Protein AF-A0A7S0J800-F1 (afdb_monomer_lite)

InterPro domains:
  IPR004808 AP endonuclease 1 [PTHR22748] (14-141)
  IPR005135 Endonuclease/exonuclease/phosphatase [PF03372] (24-119)
  IPR036691 Endonuclease/exonuclease/phosphatase superfamily [G3DSA:3.60.10.10] (3-151)
  IPR036691 Endonuclease/exonuclease/phosphatase superfamily [SSF56219] (15-116)

pLDDT: mean 73.92, std 18.66, range [37.19, 96.5]

Radius of gyration: 20.4 Å; chains: 1; bounding box: 77×36×48 Å

Organism: NCBI:txid127549

Foldseek 3Di:
DDDDDDDDPDPPPPPDPPPDQAEAEEAQLAQVVLLVDPVSLVVLQCQQVPPDRGHQKYKYKLNLADPVCCVVSLVSNLVSYDDDSVQKDKDKDHQPPDRRGIIMMMMGGDDPPVVCVVVPDQDQPDFDCVVDDVSGYTDGDGDRHHDDDDDPD

Structure (mmCIF, N/CA/C/O backbone):
data_AF-A0A7S0J800-F1
#
_entry.id   AF-A0A7S0J800-F1
#
loop_
_atom_site.group_PDB
_atom_site.id
_atom_site.type_symbol
_atom_site.label_atom_id
_atom_site.label_alt_id
_atom_site.label_comp_id
_atom_site.label_asym_id
_atom_site.label_entity_id
_atom_site.label_seq_id
_atom_site.pdbx_PDB_ins_code
_atom_site.Cartn_x
_atom_site.Cartn_y
_atom_site.Cartn_z
_atom_site.occupancy
_atom_site.B_iso_or_equiv
_atom_site.auth_seq_id
_atom_site.auth_comp_id
_atom_site.auth_asym_id
_atom_site.auth_atom_id
_atom_site.pdbx_PDB_model_num
ATOM 1 N N . ALA A 1 1 ? -63.009 -5.070 6.507 1.00 53.00 1 ALA A N 1
ATOM 2 C CA . ALA A 1 1 ? -62.102 -4.267 7.346 1.00 53.00 1 ALA A CA 1
ATOM 3 C C . ALA A 1 1 ? -60.769 -4.998 7.382 1.00 53.00 1 ALA A C 1
ATOM 5 O O . ALA A 1 1 ? -60.782 -6.192 7.646 1.00 53.00 1 ALA A O 1
ATOM 6 N N . GLN A 1 2 ? -59.673 -4.357 6.972 1.00 51.47 2 GLN A N 1
ATOM 7 C CA . GLN A 1 2 ? -58.339 -4.960 7.028 1.00 51.47 2 GLN A CA 1
ATOM 8 C C . GLN A 1 2 ? -57.710 -4.596 8.370 1.00 51.47 2 GLN A C 1
ATOM 10 O O . GLN A 1 2 ? -57.554 -3.412 8.665 1.00 51.47 2 GLN A O 1
ATOM 15 N N . ASP A 1 3 ? -57.376 -5.608 9.165 1.00 58.28 3 ASP A N 1
ATOM 16 C CA . ASP A 1 3 ? -56.619 -5.434 10.399 1.00 58.28 3 ASP A CA 1
ATOM 17 C C . ASP A 1 3 ? -55.191 -4.999 10.061 1.00 58.28 3 ASP A C 1
ATOM 19 O O . ASP A 1 3 ? -54.398 -5.746 9.482 1.00 58.28 3 ASP A O 1
ATOM 23 N N . VAL A 1 4 ? -54.868 -3.753 10.399 1.00 67.44 4 VAL A N 1
ATOM 24 C CA . VAL A 1 4 ? -53.513 -3.216 10.296 1.00 67.44 4 VAL A CA 1
ATOM 25 C C . VAL A 1 4 ? -52.735 -3.708 11.512 1.00 67.44 4 VAL A C 1
ATOM 27 O O . VAL A 1 4 ? -52.927 -3.212 12.619 1.00 67.44 4 VAL A O 1
ATOM 30 N N . ILE A 1 5 ? -51.850 -4.684 11.310 1.00 70.75 5 ILE A N 1
ATOM 31 C CA . ILE A 1 5 ? -50.904 -5.120 12.344 1.00 70.75 5 ILE A CA 1
ATOM 32 C C . ILE A 1 5 ? -49.963 -3.939 12.637 1.00 70.75 5 ILE A C 1
ATOM 34 O O . ILE A 1 5 ? -49.268 -3.485 11.717 1.00 70.75 5 ILE A O 1
ATOM 38 N N . PRO A 1 6 ? -49.912 -3.414 13.875 1.00 69.44 6 PRO A N 1
ATOM 39 C CA . PRO A 1 6 ? -49.024 -2.311 14.196 1.00 69.44 6 PRO A CA 1
ATOM 40 C C . PRO A 1 6 ? -47.575 -2.789 14.085 1.00 69.44 6 PRO A C 1
ATOM 42 O O . PRO A 1 6 ? -47.161 -3.747 14.737 1.00 69.44 6 PRO A O 1
ATOM 45 N N . ARG A 1 7 ? -46.794 -2.119 13.233 1.00 64.94 7 ARG A N 1
ATOM 46 C CA . ARG A 1 7 ? -45.347 -2.327 13.164 1.00 64.94 7 ARG A CA 1
ATOM 47 C C . ARG A 1 7 ? -44.737 -1.737 14.431 1.00 64.94 7 ARG A C 1
ATOM 49 O O . ARG A 1 7 ? -44.615 -0.522 14.536 1.00 64.94 7 ARG A O 1
ATOM 56 N N . SER A 1 8 ? -44.386 -2.580 15.396 1.00 64.81 8 SER A N 1
ATOM 57 C CA . SER A 1 8 ? -43.536 -2.162 16.509 1.00 64.81 8 SER A CA 1
ATOM 58 C C . SER A 1 8 ? -42.149 -1.826 15.969 1.00 64.81 8 SER A C 1
ATOM 60 O O . SER A 1 8 ? -41.594 -2.605 15.189 1.00 64.81 8 SER A O 1
ATOM 62 N N . GLU A 1 9 ? -41.586 -0.687 16.373 1.00 63.31 9 GLU A N 1
ATOM 63 C CA . GLU A 1 9 ? -40.191 -0.367 16.080 1.00 63.31 9 GLU A CA 1
ATOM 64 C C . GLU A 1 9 ? -39.303 -1.489 16.621 1.00 63.31 9 GLU A C 1
ATOM 66 O O . GLU A 1 9 ? -39.353 -1.824 17.806 1.00 63.31 9 GLU A O 1
ATOM 71 N N . THR A 1 10 ? -38.510 -2.108 15.744 1.00 60.66 10 THR A N 1
ATOM 72 C CA . THR A 1 10 ? -37.475 -3.052 16.163 1.00 60.66 10 THR A CA 1
ATOM 73 C C . THR A 1 10 ? -36.546 -2.305 17.118 1.00 60.66 10 THR A C 1
ATOM 75 O O . THR A 1 10 ? -35.960 -1.306 16.689 1.00 60.66 10 THR A O 1
ATOM 78 N N . PRO A 1 11 ? -36.373 -2.735 18.383 1.00 52.34 11 PRO A N 1
ATOM 79 C CA . PRO A 1 11 ? -35.438 -2.082 19.280 1.00 52.34 11 PRO A CA 1
ATOM 80 C C . PRO A 1 11 ? -34.025 -2.337 18.756 1.00 52.34 11 PRO A C 1
ATOM 82 O O . PRO A 1 11 ? -33.389 -3.342 19.060 1.00 52.34 11 PRO A O 1
ATOM 85 N N . CYS A 1 12 ? -33.516 -1.425 17.931 1.00 45.03 12 CYS A N 1
ATOM 86 C CA . CYS A 1 12 ? -32.091 -1.326 17.684 1.00 45.03 12 CYS A CA 1
ATOM 87 C C . CYS A 1 12 ? -31.480 -0.674 18.921 1.00 45.03 12 CYS A C 1
ATOM 89 O O . CYS A 1 12 ? -31.260 0.536 18.962 1.00 45.03 12 CYS A O 1
ATOM 91 N N . THR A 1 13 ? -31.197 -1.481 19.940 1.00 47.88 13 THR A N 1
ATOM 92 C CA . THR A 1 13 ? -30.219 -1.127 20.966 1.00 47.88 13 THR A CA 1
ATOM 93 C C . THR A 1 13 ? -28.909 -0.787 20.251 1.00 47.88 13 THR A C 1
ATOM 95 O O . THR A 1 13 ? -28.179 -1.649 19.763 1.00 47.88 13 THR A O 1
ATOM 98 N N . ARG A 1 14 ? -28.632 0.514 20.108 1.00 49.94 14 ARG A N 1
ATOM 99 C CA . ARG A 1 14 ? -27.351 1.051 19.631 1.00 49.94 14 ARG A CA 1
ATOM 100 C C . ARG A 1 14 ? -26.276 0.756 20.680 1.00 49.94 14 ARG A C 1
ATOM 102 O O . ARG A 1 14 ? -25.871 1.647 21.413 1.00 49.94 14 ARG A O 1
ATOM 109 N N . SER A 1 15 ? -25.811 -0.487 20.754 1.00 51.53 15 SER A N 1
ATOM 110 C CA . SER A 1 15 ? -24.599 -0.835 21.506 1.00 51.53 15 SER A CA 1
ATOM 111 C C . SER A 1 15 ? -23.887 -2.085 20.981 1.00 51.53 15 SER A C 1
ATOM 113 O O . SER A 1 15 ? -23.209 -2.775 21.733 1.00 51.53 15 SER A O 1
ATOM 115 N N . ALA A 1 16 ? -23.984 -2.380 19.683 1.00 48.69 16 ALA A N 1
ATOM 116 C CA . ALA A 1 16 ? -22.979 -3.225 19.049 1.00 48.69 16 ALA A CA 1
ATOM 117 C C . ALA A 1 16 ? -21.800 -2.318 18.684 1.00 48.69 16 ALA A C 1
ATOM 119 O O . ALA A 1 16 ? -21.934 -1.500 17.768 1.00 48.69 16 ALA A O 1
ATOM 120 N N . SER A 1 17 ? -20.666 -2.427 19.384 1.00 51.84 17 SER A N 1
ATOM 121 C CA . SER A 1 17 ? -19.405 -1.903 18.857 1.00 51.84 17 SER A CA 1
ATOM 122 C C . SER A 1 17 ? -19.195 -2.571 17.496 1.00 51.84 17 SER A C 1
ATOM 124 O O . SER A 1 17 ? -18.926 -3.770 17.382 1.00 51.84 17 SER A O 1
ATOM 126 N N . LYS A 1 18 ? -19.488 -1.839 16.417 1.00 50.31 18 LYS A N 1
ATOM 127 C CA . LYS A 1 18 ? -19.343 -2.380 15.071 1.00 50.31 18 LYS A CA 1
ATOM 128 C C . LYS A 1 18 ? -17.850 -2.547 14.849 1.00 50.31 18 LYS A C 1
ATOM 130 O O . LYS A 1 18 ? -17.160 -1.568 14.608 1.00 50.31 18 LYS A O 1
ATOM 135 N N . ARG A 1 19 ? -17.369 -3.790 14.918 1.00 64.25 19 ARG A N 1
ATOM 136 C CA . ARG A 1 19 ? -16.036 -4.183 14.449 1.00 64.25 19 ARG A CA 1
ATOM 137 C C . ARG A 1 19 ? -15.998 -4.011 12.933 1.00 64.25 19 ARG A C 1
ATOM 139 O O . ARG A 1 19 ? -16.226 -4.963 12.190 1.00 64.25 19 ARG A O 1
ATOM 146 N N . ALA A 1 20 ? -15.837 -2.778 12.477 1.00 68.50 20 ALA A N 1
ATOM 147 C CA . ALA A 1 20 ? -15.774 -2.449 11.067 1.00 68.50 20 ALA A CA 1
ATOM 148 C C . ALA A 1 20 ? -14.318 -2.548 10.599 1.00 68.50 20 ALA A C 1
ATOM 150 O O . ALA A 1 20 ? -13.408 -2.023 11.234 1.00 68.50 20 ALA A O 1
ATOM 151 N N . LEU A 1 21 ? -14.086 -3.237 9.481 1.00 77.31 21 LEU A N 1
ATOM 152 C CA . LEU A 1 21 ? -12.807 -3.155 8.787 1.00 77.31 21 LEU A CA 1
ATOM 153 C C . LEU A 1 21 ? -12.843 -1.931 7.872 1.00 77.31 21 LEU A C 1
ATOM 155 O O . LEU A 1 21 ? -13.514 -1.952 6.841 1.00 77.31 21 LEU A O 1
ATOM 159 N N . THR A 1 22 ? -12.108 -0.885 8.233 1.00 81.50 22 THR A N 1
ATOM 160 C CA . THR A 1 22 ? -11.950 0.294 7.375 1.00 81.50 22 THR A CA 1
ATOM 161 C C . THR A 1 22 ? -10.786 0.081 6.415 1.00 81.50 22 THR A C 1
ATOM 163 O O . THR A 1 22 ? -9.643 -0.102 6.845 1.00 81.50 22 THR A O 1
ATOM 166 N N . VAL A 1 23 ? -11.080 0.120 5.114 1.00 87.12 23 VAL A N 1
ATOM 167 C CA . VAL A 1 23 ? -10.099 -0.012 4.031 1.00 87.12 23 VAL A CA 1
ATOM 168 C C . VAL A 1 23 ? -10.070 1.282 3.227 1.00 87.12 23 VAL A C 1
ATOM 170 O O . VAL A 1 23 ? -11.108 1.744 2.757 1.00 87.12 23 VAL A O 1
ATOM 173 N N . ALA A 1 24 ? -8.882 1.846 3.044 1.00 90.44 24 ALA A N 1
ATOM 174 C CA . ALA A 1 24 ? -8.630 2.943 2.122 1.00 90.44 24 ALA A CA 1
ATOM 175 C C . ALA A 1 24 ? -7.917 2.414 0.876 1.00 90.44 24 ALA A C 1
ATOM 177 O O . ALA A 1 24 ? -7.050 1.547 0.970 1.00 90.44 24 ALA A O 1
ATOM 178 N N . THR A 1 25 ? -8.255 2.952 -0.293 1.00 93.19 25 THR A N 1
ATOM 179 C CA . THR A 1 25 ? -7.586 2.622 -1.553 1.00 93.19 25 THR A CA 1
ATOM 180 C C . THR A 1 25 ? -7.235 3.890 -2.314 1.00 93.19 25 THR A C 1
ATOM 182 O O . THR A 1 25 ? -8.046 4.811 -2.379 1.00 93.19 25 THR A O 1
ATOM 185 N N . TRP A 1 26 ? -6.040 3.946 -2.900 1.00 95.31 26 TRP A N 1
ATOM 186 C CA . TRP A 1 26 ? -5.589 5.107 -3.652 1.00 95.31 26 TRP A CA 1
ATOM 187 C C . TRP A 1 26 ? -4.641 4.744 -4.801 1.00 95.31 26 TRP A C 1
ATOM 189 O O . TRP A 1 26 ? -3.555 4.201 -4.600 1.00 95.31 26 TRP A O 1
ATOM 199 N N . ASN A 1 27 ? -5.016 5.129 -6.021 1.00 95.88 27 ASN A N 1
ATOM 200 C CA . ASN A 1 27 ? -4.098 5.145 -7.154 1.00 95.88 27 ASN A CA 1
ATOM 201 C C . ASN A 1 27 ? -3.171 6.368 -7.048 1.00 95.88 27 ASN A C 1
ATOM 203 O O . ASN A 1 27 ? -3.613 7.507 -7.205 1.00 95.88 27 ASN A O 1
ATOM 207 N N . VAL A 1 28 ? -1.884 6.128 -6.790 1.00 95.50 28 VAL A N 1
ATOM 208 C CA . VAL A 1 28 ? -0.892 7.187 -6.534 1.00 95.50 28 VAL A CA 1
ATOM 209 C C . VAL A 1 28 ? -0.208 7.708 -7.799 1.00 95.50 28 VAL A C 1
ATOM 211 O O . VAL A 1 28 ? 0.599 8.634 -7.710 1.00 95.50 28 VAL A O 1
ATOM 214 N N . ALA A 1 29 ? -0.488 7.109 -8.964 1.00 94.56 29 ALA A N 1
ATOM 215 C CA . ALA A 1 29 ? 0.113 7.429 -10.261 1.00 94.56 29 ALA A CA 1
ATOM 216 C C . ALA A 1 29 ? 1.660 7.492 -10.276 1.00 94.56 29 ALA A C 1
ATOM 218 O O . ALA A 1 29 ? 2.252 8.074 -11.188 1.00 94.56 29 ALA A O 1
ATOM 219 N N . GLY A 1 30 ? 2.328 6.853 -9.313 1.00 95.12 30 GLY A N 1
ATOM 220 C CA . GLY A 1 30 ? 3.777 6.849 -9.118 1.00 95.12 30 GLY A CA 1
ATOM 221 C C . GLY A 1 30 ? 4.168 7.214 -7.687 1.00 95.12 30 GLY A C 1
ATOM 222 O O . GLY A 1 30 ? 4.273 8.390 -7.332 1.00 95.12 30 GLY A O 1
ATOM 223 N N . LEU A 1 31 ? 4.464 6.202 -6.865 1.00 96.50 31 LEU A N 1
ATOM 224 C CA . LEU A 1 31 ? 4.615 6.382 -5.418 1.00 96.50 31 LEU A CA 1
ATOM 225 C C . LEU A 1 31 ? 5.817 7.256 -5.032 1.00 96.50 31 LEU A C 1
ATOM 227 O O . LEU A 1 31 ? 5.696 8.103 -4.155 1.00 96.50 31 LEU A O 1
ATOM 231 N N . ARG A 1 32 ? 6.964 7.110 -5.705 1.00 95.19 32 ARG A N 1
ATOM 232 C CA . ARG A 1 32 ? 8.165 7.924 -5.414 1.00 95.19 32 ARG A CA 1
ATOM 233 C C . ARG A 1 32 ? 7.908 9.418 -5.606 1.00 95.19 32 ARG A C 1
ATOM 235 O O . ARG A 1 32 ? 8.257 10.225 -4.751 1.00 95.19 32 ARG A O 1
ATOM 242 N N . GLY A 1 33 ? 7.268 9.778 -6.720 1.00 95.44 33 GLY A N 1
ATOM 243 C CA . GLY A 1 33 ? 6.894 11.163 -7.005 1.00 95.44 33 GLY A CA 1
ATOM 244 C C . GLY A 1 33 ? 5.815 11.678 -6.051 1.00 95.44 33 GLY A C 1
ATOM 245 O O . GLY A 1 33 ? 5.843 12.842 -5.660 1.00 95.44 33 GLY A O 1
ATOM 246 N N . ALA A 1 34 ? 4.885 10.815 -5.629 1.00 95.62 34 ALA A N 1
ATOM 247 C CA . ALA A 1 34 ? 3.914 11.153 -4.595 1.00 95.62 34 ALA A CA 1
ATOM 248 C C . ALA A 1 34 ? 4.599 11.456 -3.252 1.00 95.62 34 ALA A C 1
ATOM 250 O O . ALA A 1 34 ? 4.383 12.530 -2.707 1.00 95.62 34 ALA A O 1
ATOM 251 N N . LEU A 1 35 ? 5.493 10.594 -2.761 1.00 95.94 35 LEU A N 1
ATOM 252 C CA . LEU A 1 35 ? 6.171 10.795 -1.473 1.00 95.94 35 LEU A CA 1
ATOM 253 C C . LEU A 1 35 ? 7.064 12.040 -1.431 1.00 95.94 35 LEU A C 1
ATOM 255 O O . LEU A 1 35 ? 7.245 12.610 -0.358 1.00 95.94 35 LEU A O 1
ATOM 259 N N . GLY A 1 36 ? 7.567 12.515 -2.574 1.00 94.69 36 GLY A N 1
ATOM 260 C CA . GLY A 1 36 ? 8.288 13.789 -2.661 1.00 94.69 36 GLY A CA 1
ATOM 261 C C . GLY A 1 36 ? 7.417 15.023 -2.381 1.00 94.69 36 GLY A C 1
ATOM 262 O O . GLY A 1 36 ? 7.926 16.032 -1.889 1.00 94.69 36 GLY A O 1
ATOM 263 N N . ARG A 1 37 ? 6.100 14.943 -2.610 1.00 95.56 37 ARG A N 1
ATOM 264 C CA . ARG A 1 37 ? 5.164 16.071 -2.490 1.00 95.56 37 ARG A CA 1
ATOM 265 C C . ARG A 1 37 ? 4.534 16.149 -1.091 1.00 95.56 37 ARG A C 1
ATOM 267 O O . ARG A 1 37 ? 3.937 15.163 -0.649 1.00 95.56 37 ARG A O 1
ATOM 274 N N . PRO A 1 38 ? 4.625 17.290 -0.382 1.00 94.94 38 PRO A N 1
ATOM 275 C CA . PRO A 1 38 ? 4.007 17.462 0.935 1.00 94.94 38 PRO A CA 1
ATOM 276 C C . PRO A 1 38 ? 2.508 17.147 0.970 1.00 94.94 38 PRO A C 1
ATOM 278 O O . PRO A 1 38 ? 2.047 16.490 1.898 1.00 94.94 38 PRO A O 1
ATOM 281 N N . GLU A 1 39 ? 1.767 17.544 -0.061 1.00 95.31 39 GLU A N 1
ATOM 282 C CA . GLU A 1 39 ? 0.310 17.402 -0.146 1.00 95.31 39 GLU A CA 1
ATOM 283 C C . GLU A 1 39 ? -0.108 15.930 -0.249 1.00 95.31 39 GLU A C 1
ATOM 285 O O . GLU A 1 39 ? -1.099 15.495 0.337 1.00 95.31 39 GLU A O 1
ATOM 290 N N . ALA A 1 40 ? 0.680 15.133 -0.971 1.00 94.06 40 ALA A N 1
ATOM 291 C CA . ALA A 1 40 ? 0.453 13.701 -1.102 1.00 94.06 40 ALA A CA 1
ATOM 292 C C . ALA A 1 40 ? 0.775 12.954 0.201 1.00 94.06 40 ALA A C 1
ATOM 294 O O . ALA A 1 40 ? 0.038 12.045 0.576 1.00 94.06 40 ALA A O 1
ATOM 295 N N . ARG A 1 41 ? 1.831 13.360 0.923 1.00 94.62 41 ARG A N 1
ATOM 296 C CA . ARG A 1 41 ? 2.114 12.833 2.269 1.00 94.62 41 ARG A CA 1
ATOM 297 C C . ARG A 1 41 ? 0.993 13.170 3.244 1.00 94.62 41 ARG A C 1
ATOM 299 O O . ARG A 1 41 ? 0.598 12.314 4.025 1.00 94.62 41 ARG A O 1
ATOM 306 N N . GLU A 1 42 ? 0.453 14.380 3.172 1.00 93.31 42 GLU A N 1
ATOM 307 C CA . GLU A 1 42 ? -0.680 14.760 4.012 1.00 93.31 42 GLU A CA 1
ATOM 308 C C . GLU A 1 42 ? -1.935 13.956 3.674 1.00 93.31 42 GLU A C 1
ATOM 310 O O . GLU A 1 42 ? -2.590 13.434 4.568 1.00 93.31 42 GLU A O 1
ATOM 315 N N . THR A 1 43 ? -2.206 13.734 2.387 1.00 92.56 43 THR A N 1
ATOM 316 C CA . THR A 1 43 ? -3.297 12.851 1.952 1.00 92.56 43 THR A CA 1
ATOM 317 C C . THR A 1 43 ? -3.148 11.440 2.535 1.00 92.56 43 THR A C 1
ATOM 319 O O . THR A 1 43 ? -4.125 10.893 3.042 1.00 92.56 43 THR A O 1
ATOM 322 N N . LEU A 1 44 ? -1.936 10.861 2.536 1.00 91.94 44 LEU A N 1
ATOM 323 C CA . LEU A 1 44 ? -1.682 9.557 3.171 1.00 91.94 44 LEU A CA 1
ATOM 324 C C . LEU A 1 44 ? -2.041 9.569 4.656 1.00 91.94 44 LEU A C 1
ATOM 326 O O . LEU A 1 44 ? -2.687 8.635 5.124 1.00 91.94 44 LEU A O 1
ATOM 330 N N . ARG A 1 45 ? -1.654 10.624 5.382 1.00 90.56 45 ARG A N 1
ATOM 331 C CA . ARG A 1 45 ? -1.984 10.772 6.805 1.00 90.56 45 ARG A CA 1
ATOM 332 C C . ARG A 1 45 ? -3.481 10.869 7.020 1.00 90.56 45 ARG A C 1
ATOM 334 O O . ARG A 1 45 ? -4.013 10.135 7.840 1.00 90.56 45 ARG A O 1
ATOM 341 N N . GLN A 1 46 ? -4.171 11.704 6.253 1.00 89.31 46 GLN A N 1
ATOM 342 C CA . GLN A 1 46 ? -5.619 11.871 6.371 1.00 89.31 46 GLN A CA 1
ATOM 343 C C . GLN A 1 46 ? -6.376 10.570 6.073 1.00 89.31 46 GLN A C 1
ATOM 345 O O . GLN A 1 46 ? -7.316 10.230 6.787 1.00 89.31 46 GLN A O 1
ATOM 350 N N . LEU A 1 47 ? -5.928 9.780 5.088 1.00 87.25 47 LEU A N 1
ATOM 351 C CA . LEU A 1 47 ? -6.528 8.475 4.783 1.00 87.25 47 LEU A CA 1
AT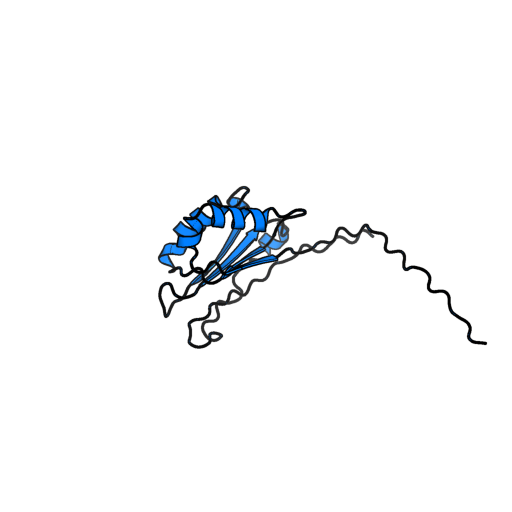OM 352 C C . LEU A 1 47 ? -6.461 7.501 5.967 1.00 87.25 47 LEU A C 1
ATOM 354 O O . LEU A 1 47 ? -7.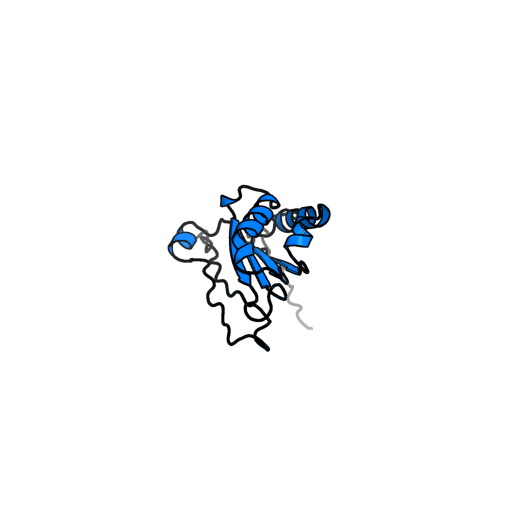382 6.705 6.153 1.00 87.25 47 LEU A O 1
ATOM 358 N N . VAL A 1 48 ? -5.401 7.562 6.774 1.00 84.75 48 VAL A N 1
ATOM 359 C CA . VAL A 1 48 ? -5.232 6.674 7.933 1.00 84.75 48 VAL A CA 1
ATOM 360 C C . VAL A 1 48 ? -5.681 7.293 9.260 1.00 84.75 48 VAL A C 1
ATOM 362 O O . VAL A 1 48 ? -5.904 6.542 10.202 1.00 84.75 48 VAL A O 1
ATOM 365 N N . LEU A 1 49 ? -5.864 8.617 9.340 1.00 82.19 49 LEU A N 1
ATOM 366 C CA . LEU A 1 49 ? -6.307 9.349 10.541 1.00 82.19 49 LEU A CA 1
ATOM 367 C C . LEU A 1 49 ? -7.797 9.715 10.555 1.00 82.19 49 LEU A C 1
ATOM 369 O O . LEU A 1 49 ? -8.260 10.238 11.564 1.00 82.19 49 LEU A O 1
ATOM 373 N N . ASN A 1 50 ? -8.525 9.489 9.457 1.00 67.50 50 ASN A N 1
ATOM 374 C CA . ASN A 1 50 ? -9.876 10.019 9.251 1.00 67.50 50 ASN A CA 1
ATOM 375 C C . ASN A 1 50 ? -10.835 9.780 10.440 1.00 67.50 50 ASN A C 1
ATOM 377 O O . ASN A 1 50 ? -10.777 8.728 11.085 1.00 67.50 50 ASN A O 1
ATOM 381 N N . GLU A 1 51 ? -11.716 10.756 10.697 1.00 49.72 51 GLU A N 1
ATOM 382 C CA . GLU A 1 51 ? -12.497 10.891 11.936 1.00 49.72 51 GLU A CA 1
ATOM 383 C C . GLU A 1 51 ? -13.260 9.607 12.306 1.00 49.72 51 GLU A C 1
ATOM 385 O O . GLU A 1 51 ? -14.157 9.151 11.594 1.00 49.72 51 GLU A O 1
ATOM 390 N N . GLY A 1 52 ? -12.879 9.008 13.437 1.00 59.72 52 GLY A N 1
ATOM 391 C CA . GLY A 1 52 ? -13.370 7.713 13.899 1.00 59.72 52 GLY A CA 1
ATOM 392 C C . GLY A 1 52 ? -12.203 6.809 14.284 1.00 59.72 52 GLY A C 1
ATOM 393 O O . GLY A 1 52 ? -11.462 7.118 15.211 1.00 59.72 52 GLY A O 1
ATOM 394 N N . GLU A 1 53 ? -12.037 5.692 13.574 1.00 61.31 53 GLU A N 1
ATOM 395 C CA . GLU A 1 53 ? -10.984 4.704 13.849 1.00 61.31 53 GLU A CA 1
ATOM 396 C C . GLU A 1 53 ? -9.796 4.790 12.873 1.00 61.31 53 GLU A C 1
ATOM 398 O O . GLU A 1 53 ? -8.774 4.154 13.120 1.00 61.31 53 GLU A O 1
ATOM 403 N N . GLY A 1 54 ? -9.864 5.575 11.789 1.00 68.31 54 GLY A N 1
ATOM 404 C CA . GLY A 1 54 ? -8.846 5.577 10.729 1.00 68.31 54 GLY A CA 1
ATOM 405 C C . GLY A 1 54 ? -8.811 4.280 9.898 1.00 68.31 54 GLY A C 1
ATOM 406 O O . GLY A 1 54 ? -9.396 3.261 10.276 1.00 68.31 54 GLY A O 1
ATOM 407 N N . ALA A 1 55 ? -8.151 4.289 8.735 1.00 79.31 55 ALA A N 1
ATOM 408 C CA . ALA A 1 55 ? -8.042 3.087 7.904 1.00 79.31 55 ALA A CA 1
ATOM 409 C C . ALA A 1 55 ? -7.105 2.043 8.534 1.00 79.31 55 ALA A C 1
ATOM 411 O O . ALA A 1 55 ? -5.948 2.322 8.843 1.00 79.31 55 ALA A O 1
ATOM 412 N N . SER A 1 56 ? -7.599 0.812 8.681 1.00 81.31 56 SER A N 1
ATOM 413 C CA . SER A 1 56 ? -6.814 -0.328 9.175 1.00 81.31 56 SER A CA 1
ATOM 414 C C . SER A 1 56 ? -6.049 -1.042 8.063 1.00 81.31 56 SER A C 1
ATOM 416 O O . SER A 1 56 ? -5.098 -1.774 8.337 1.00 81.31 56 SER A O 1
ATOM 418 N N . VAL A 1 57 ? -6.461 -0.819 6.814 1.00 87.12 57 VAL A N 1
ATOM 419 C CA . VAL A 1 57 ? -5.805 -1.308 5.602 1.00 87.12 57 VAL A CA 1
ATOM 420 C C . VAL A 1 57 ? -5.732 -0.157 4.603 1.00 87.12 57 VAL A C 1
ATOM 422 O O . VAL A 1 57 ? -6.736 0.510 4.359 1.00 87.12 57 VAL A O 1
ATOM 425 N N . LEU A 1 58 ? -4.563 0.058 4.011 1.00 91.38 58 LEU A N 1
ATOM 426 C CA . LEU A 1 58 ? -4.317 1.036 2.957 1.00 91.38 58 LEU A CA 1
ATOM 427 C C . LEU A 1 58 ? -3.806 0.311 1.712 1.00 91.38 58 LEU A C 1
ATOM 429 O O . LEU A 1 58 ? -2.754 -0.316 1.741 1.00 91.38 58 LEU A O 1
ATOM 433 N N . MET A 1 59 ? -4.531 0.410 0.607 1.00 93.50 59 MET A N 1
ATOM 434 C CA . MET A 1 59 ? -4.164 -0.181 -0.676 1.00 93.50 59 MET A CA 1
ATOM 435 C C . MET A 1 59 ? -3.706 0.918 -1.629 1.00 93.50 59 MET A C 1
ATOM 437 O O . MET A 1 59 ? -4.425 1.888 -1.848 1.00 93.50 59 MET A O 1
ATOM 441 N N . LEU A 1 60 ? -2.520 0.772 -2.211 1.00 95.25 60 LEU A N 1
ATOM 442 C CA . LEU A 1 60 ? -1.974 1.708 -3.186 1.00 95.25 60 LEU A CA 1
ATOM 443 C C . LEU A 1 60 ? -1.836 1.031 -4.548 1.00 95.25 60 LEU A C 1
ATOM 445 O O . LEU A 1 60 ? -1.267 -0.058 -4.644 1.00 95.25 60 LEU A O 1
ATOM 449 N N . GLN A 1 61 ? -2.308 1.692 -5.603 1.00 93.56 61 GLN A N 1
ATOM 450 C CA . GLN A 1 61 ? -2.156 1.251 -6.994 1.00 93.56 61 GLN A CA 1
ATOM 451 C C . GLN A 1 61 ? -1.258 2.193 -7.794 1.00 93.56 61 GLN A C 1
ATOM 453 O O . GLN A 1 61 ? -1.053 3.345 -7.417 1.00 93.56 61 GLN A O 1
ATOM 458 N N . GLU A 1 62 ? -0.727 1.688 -8.909 1.00 93.81 62 GLU A N 1
ATOM 459 C CA . GLU A 1 62 ? 0.252 2.381 -9.754 1.00 93.81 62 GLU A CA 1
ATOM 460 C C . GLU A 1 62 ? 1.460 2.889 -8.963 1.00 93.81 62 GLU A C 1
ATOM 462 O O . GLU A 1 62 ? 1.901 4.033 -9.095 1.00 93.81 62 GLU A O 1
ATOM 467 N N . THR A 1 63 ? 2.045 2.027 -8.134 1.00 94.62 63 THR A N 1
ATOM 468 C CA . THR A 1 63 ? 3.244 2.407 -7.375 1.00 94.62 63 THR A CA 1
ATOM 469 C C . THR A 1 63 ? 4.428 2.708 -8.296 1.00 94.62 63 THR A C 1
ATOM 471 O O . THR A 1 63 ? 5.273 3.536 -7.946 1.00 94.62 63 THR A O 1
ATOM 474 N N . LYS A 1 64 ? 4.461 2.093 -9.492 1.00 93.56 64 LYS A N 1
ATOM 475 C CA . LYS A 1 64 ? 5.487 2.284 -10.536 1.00 93.56 64 LYS A CA 1
ATOM 476 C C . LYS A 1 64 ? 6.898 2.009 -10.011 1.00 93.56 64 LYS A C 1
ATOM 478 O O . LYS A 1 64 ? 7.880 2.631 -10.419 1.00 93.56 64 LYS A O 1
ATOM 483 N N . LEU A 1 65 ? 7.004 1.067 -9.076 1.00 91.81 65 LEU A N 1
ATOM 484 C CA . LEU A 1 65 ? 8.271 0.654 -8.490 1.00 91.81 65 LEU A CA 1
ATOM 485 C C . LEU A 1 65 ? 8.893 -0.510 -9.260 1.00 91.81 65 LEU A C 1
ATOM 487 O O . LEU A 1 65 ? 8.234 -1.257 -9.977 1.00 91.81 65 LEU A O 1
ATOM 491 N N . GLN A 1 66 ? 10.200 -0.653 -9.072 1.00 90.50 66 GLN A N 1
ATOM 492 C CA . GLN A 1 66 ? 10.938 -1.873 -9.384 1.00 90.50 66 GLN A CA 1
ATOM 493 C C . GLN A 1 66 ? 11.254 -2.537 -8.045 1.00 90.50 66 GLN A C 1
ATOM 495 O O . GLN A 1 66 ? 11.421 -1.820 -7.058 1.00 90.50 66 GLN A O 1
ATOM 500 N N . THR A 1 67 ? 11.430 -3.857 -8.015 1.00 88.38 67 THR A N 1
ATOM 501 C CA . THR A 1 67 ? 11.722 -4.608 -6.779 1.00 88.38 67 THR A CA 1
ATOM 502 C C . THR A 1 67 ? 12.886 -4.009 -5.982 1.00 88.38 67 THR A C 1
ATOM 504 O O . THR A 1 67 ? 12.803 -3.876 -4.767 1.00 88.38 67 THR A O 1
ATOM 507 N N . LYS A 1 68 ? 13.932 -3.521 -6.666 1.00 91.62 68 LYS A N 1
ATOM 508 C CA . LYS A 1 68 ? 15.093 -2.867 -6.034 1.00 91.62 68 LYS A CA 1
ATOM 509 C C . LYS A 1 68 ? 14.773 -1.569 -5.274 1.00 91.62 68 LYS A C 1
ATOM 511 O O . LYS A 1 68 ? 15.562 -1.157 -4.438 1.00 91.62 68 LYS A O 1
ATOM 516 N N . HIS A 1 69 ? 13.660 -0.905 -5.591 1.00 93.38 69 HIS A N 1
ATOM 517 C CA . HIS A 1 69 ? 13.238 0.339 -4.939 1.00 93.38 69 HIS A CA 1
ATOM 518 C C . HIS A 1 69 ? 12.354 0.086 -3.712 1.00 93.38 69 HIS A C 1
ATOM 520 O O . HIS A 1 69 ? 12.110 1.018 -2.954 1.00 93.38 69 HIS A O 1
ATOM 526 N N . VAL A 1 70 ? 11.835 -1.135 -3.529 1.00 92.62 70 VAL A N 1
ATOM 527 C CA . VAL A 1 70 ? 10.797 -1.419 -2.526 1.00 92.62 70 VAL A CA 1
ATOM 528 C C . VAL A 1 70 ? 11.285 -1.111 -1.116 1.00 92.62 70 VAL A C 1
ATOM 530 O O . VAL A 1 70 ? 10.608 -0.375 -0.415 1.00 92.62 70 VAL A O 1
ATOM 533 N N . ALA A 1 71 ? 12.473 -1.579 -0.725 1.00 93.31 71 ALA A N 1
ATOM 534 C CA . ALA A 1 71 ? 12.982 -1.380 0.635 1.00 93.31 71 ALA A CA 1
ATOM 535 C C . ALA A 1 71 ? 13.143 0.109 1.006 1.00 93.31 71 ALA A C 1
ATOM 537 O O . ALA A 1 71 ? 12.731 0.536 2.081 1.00 93.31 71 ALA A O 1
ATOM 538 N N . GLU A 1 72 ? 13.703 0.914 0.098 1.00 95.69 72 GLU A N 1
ATOM 539 C CA . GLU A 1 72 ? 13.883 2.358 0.304 1.00 95.69 72 GLU A CA 1
ATOM 540 C C . GLU A 1 72 ? 12.535 3.094 0.366 1.00 95.69 72 GLU A C 1
ATOM 542 O O . GLU A 1 72 ? 12.314 3.947 1.227 1.00 95.69 72 GLU A O 1
ATOM 547 N N . VAL A 1 73 ? 11.617 2.765 -0.546 1.00 96.00 73 VAL A N 1
ATOM 548 C CA . VAL A 1 73 ? 10.321 3.443 -0.653 1.00 96.00 73 VAL A CA 1
ATOM 549 C C . VAL A 1 73 ? 9.368 3.020 0.458 1.00 96.00 73 VAL A C 1
ATOM 551 O O . VAL A 1 73 ? 8.611 3.854 0.944 1.00 96.00 73 VAL A O 1
ATOM 554 N N . GLU A 1 74 ? 9.415 1.763 0.895 1.00 95.50 74 GLU A N 1
ATOM 555 C CA . GLU A 1 74 ? 8.677 1.291 2.065 1.00 95.50 74 GLU A CA 1
ATOM 556 C C . GLU A 1 74 ? 9.095 2.073 3.303 1.00 95.50 74 GLU A C 1
ATOM 558 O O . GLU A 1 74 ? 8.231 2.565 4.024 1.00 95.50 74 GLU A O 1
ATOM 563 N N . ALA A 1 75 ? 10.399 2.283 3.500 1.00 94.38 75 ALA A N 1
ATOM 564 C CA . ALA A 1 75 ? 10.874 3.133 4.574 1.00 94.38 75 ALA A CA 1
ATOM 565 C C . ALA A 1 75 ? 10.232 4.536 4.473 1.00 94.38 75 ALA A C 1
ATOM 567 O O . ALA A 1 75 ? 9.506 4.947 5.379 1.00 94.38 75 ALA A O 1
ATOM 568 N N . GLN A 1 76 ? 10.397 5.239 3.354 1.00 95.25 76 GLN A N 1
ATOM 569 C CA . GLN A 1 76 ? 9.832 6.587 3.188 1.00 95.25 76 GLN A CA 1
ATOM 570 C C . GLN A 1 76 ? 8.307 6.640 3.375 1.00 95.25 76 GLN A C 1
ATOM 572 O O . GLN A 1 76 ? 7.784 7.603 3.934 1.00 95.25 76 GLN A O 1
ATOM 577 N N . LEU A 1 77 ? 7.589 5.612 2.920 1.00 95.38 77 LEU A N 1
ATOM 578 C CA . LEU A 1 77 ? 6.145 5.505 3.087 1.00 95.38 77 LEU A CA 1
ATOM 579 C C . LEU A 1 77 ? 5.766 5.355 4.562 1.00 95.38 77 LEU A C 1
ATOM 581 O O . LEU A 1 77 ? 4.906 6.089 5.038 1.00 95.38 77 LEU A O 1
ATOM 585 N N . LEU A 1 78 ? 6.430 4.457 5.293 1.00 92.75 78 LEU A N 1
ATOM 586 C CA . LEU A 1 78 ? 6.195 4.259 6.724 1.00 92.75 78 LEU A CA 1
ATOM 587 C C . LEU A 1 78 ? 6.544 5.506 7.552 1.00 92.75 78 LEU A C 1
ATOM 589 O O . LEU A 1 78 ? 5.865 5.769 8.532 1.00 92.75 78 LEU A O 1
ATOM 593 N N . ASP A 1 79 ? 7.548 6.292 7.146 1.00 92.50 79 ASP A N 1
ATOM 594 C CA . ASP A 1 79 ? 7.874 7.583 7.782 1.00 92.50 79 ASP A CA 1
ATOM 595 C C . ASP A 1 79 ? 6.822 8.671 7.513 1.00 92.50 79 ASP A C 1
ATOM 597 O O . ASP A 1 79 ? 6.685 9.627 8.279 1.00 92.50 79 ASP A O 1
ATOM 601 N N . ALA A 1 80 ? 6.091 8.571 6.401 1.00 91.81 80 ALA A N 1
ATOM 602 C CA . ALA A 1 80 ? 5.032 9.518 6.076 1.00 91.81 80 ALA A CA 1
ATOM 603 C C . ALA A 1 80 ? 3.744 9.242 6.867 1.00 91.81 80 ALA A C 1
ATOM 605 O O . ALA A 1 80 ? 2.975 10.178 7.106 1.00 91.81 80 ALA A O 1
ATOM 606 N N . LEU A 1 81 ? 3.514 7.989 7.264 1.00 90.00 81 LEU A N 1
ATOM 607 C CA . LEU A 1 81 ? 2.352 7.569 8.039 1.00 90.00 81 LEU A CA 1
ATOM 608 C C . LEU A 1 81 ? 2.500 7.948 9.528 1.00 90.00 81 LEU A C 1
ATOM 610 O O . LEU A 1 81 ? 3.610 8.025 10.047 1.00 90.00 81 LEU A O 1
ATOM 614 N N . PRO A 1 82 ? 1.389 8.212 10.232 1.00 85.88 82 PRO A N 1
ATOM 615 C CA . PRO A 1 82 ? 1.384 8.409 11.676 1.00 85.88 82 PRO A CA 1
ATOM 616 C C . PRO A 1 82 ? 1.603 7.083 12.428 1.00 85.88 82 PRO A C 1
ATOM 618 O O . PRO A 1 82 ? 1.248 6.009 11.935 1.00 85.88 82 PRO A O 1
ATOM 621 N N . GLY A 1 83 ? 2.111 7.185 13.660 1.00 81.62 83 GLY A N 1
ATOM 622 C CA . GLY A 1 83 ? 2.357 6.046 14.556 1.00 81.62 83 GLY A CA 1
ATOM 623 C C . GLY A 1 83 ? 3.779 5.480 14.466 1.00 81.62 83 GLY A C 1
ATOM 624 O O . GLY A 1 83 ? 4.634 6.017 13.761 1.00 81.62 83 GLY A O 1
ATOM 625 N N . ASP A 1 84 ? 4.049 4.402 15.210 1.00 80.44 84 ASP A N 1
ATOM 626 C CA . ASP A 1 84 ? 5.317 3.670 15.102 1.00 80.44 84 ASP A CA 1
ATOM 627 C C . ASP A 1 84 ? 5.309 2.812 13.824 1.00 80.44 84 ASP A C 1
ATOM 629 O O . ASP A 1 84 ? 4.371 2.062 13.546 1.00 80.44 84 ASP A O 1
ATOM 633 N N . ARG A 1 85 ? 6.397 2.867 13.048 1.00 82.06 85 ARG A N 1
ATOM 634 C CA . ARG A 1 85 ? 6.606 2.056 11.833 1.00 82.06 85 ARG A CA 1
ATOM 635 C C . ARG A 1 85 ? 6.422 0.558 12.100 1.00 82.06 85 ARG A C 1
ATOM 637 O O . ARG A 1 85 ? 6.028 -0.177 11.200 1.00 82.06 85 ARG A O 1
ATOM 644 N N . ARG A 1 86 ? 6.689 0.101 13.328 1.00 79.12 86 ARG A N 1
ATOM 645 C CA . ARG A 1 86 ? 6.534 -1.295 13.774 1.00 79.12 86 ARG A CA 1
ATOM 646 C C . ARG A 1 86 ? 5.081 -1.753 13.865 1.00 79.12 86 ARG A C 1
ATOM 648 O O . ARG A 1 86 ? 4.845 -2.961 13.911 1.00 79.12 86 ARG A O 1
ATOM 655 N N . GLU A 1 87 ? 4.120 -0.836 13.888 1.00 80.19 87 GLU A N 1
ATOM 656 C CA . GLU A 1 87 ? 2.688 -1.159 13.905 1.00 80.19 87 GLU A CA 1
ATOM 657 C C . GLU A 1 87 ? 2.162 -1.531 12.521 1.00 80.19 87 GLU A C 1
ATOM 659 O O . GLU A 1 87 ? 1.155 -2.232 12.407 1.00 80.19 87 GLU A O 1
ATOM 664 N N . TRP A 1 88 ? 2.867 -1.097 11.478 1.00 84.25 88 TRP A N 1
ATOM 665 C CA . TRP A 1 88 ? 2.502 -1.332 10.097 1.00 84.25 88 TRP A CA 1
ATOM 666 C C . TRP A 1 88 ? 3.211 -2.561 9.532 1.00 84.25 88 TRP A C 1
ATOM 668 O O . TRP A 1 88 ? 4.314 -2.957 9.921 1.00 84.25 88 TRP A O 1
ATOM 678 N N . ARG A 1 89 ? 2.543 -3.193 8.580 1.00 85.25 89 ARG A N 1
ATOM 679 C CA . ARG A 1 89 ? 3.093 -4.216 7.696 1.00 85.25 89 ARG A CA 1
ATOM 680 C C . ARG A 1 89 ? 2.760 -3.817 6.271 1.00 85.25 89 ARG A C 1
ATOM 682 O O . ARG A 1 89 ? 1.748 -3.153 6.053 1.00 85.25 89 ARG A O 1
ATOM 689 N N . ALA A 1 90 ? 3.593 -4.226 5.324 1.00 88.31 90 ALA A N 1
ATOM 690 C CA . ALA A 1 90 ? 3.403 -3.942 3.912 1.00 88.31 90 ALA A CA 1
ATOM 691 C C . ALA A 1 90 ? 3.651 -5.196 3.066 1.00 88.31 90 ALA A C 1
ATOM 693 O O . ALA A 1 90 ? 4.531 -6.004 3.360 1.00 88.31 90 ALA A O 1
ATOM 694 N N . ALA A 1 91 ? 2.867 -5.344 2.003 1.00 87.38 91 ALA A N 1
ATOM 695 C CA . ALA A 1 91 ? 3.075 -6.319 0.944 1.00 87.38 91 ALA A CA 1
ATOM 696 C C . ALA A 1 91 ? 3.111 -5.592 -0.399 1.00 87.38 91 ALA A C 1
ATOM 698 O O . ALA A 1 91 ? 2.346 -4.652 -0.627 1.00 87.38 91 ALA A O 1
ATOM 699 N N . TRP A 1 92 ? 3.982 -6.049 -1.296 1.00 88.31 92 TRP A N 1
ATOM 700 C CA . TRP A 1 92 ? 4.248 -5.397 -2.573 1.00 88.31 92 TRP A CA 1
ATOM 701 C C . TRP A 1 92 ? 4.154 -6.384 -3.722 1.00 88.31 92 TRP A C 1
ATOM 703 O O . TRP A 1 92 ? 4.559 -7.537 -3.601 1.00 88.31 92 TRP A O 1
ATOM 713 N N . SER A 1 93 ? 3.687 -5.892 -4.864 1.00 86.62 93 SER A N 1
ATOM 714 C CA . SER A 1 93 ? 3.802 -6.579 -6.144 1.00 86.62 93 SER A CA 1
ATOM 715 C C . SER A 1 93 ? 4.196 -5.553 -7.207 1.00 86.62 93 SER A C 1
ATOM 717 O O . SER A 1 93 ? 3.500 -4.556 -7.414 1.00 86.62 93 SER A O 1
ATOM 719 N N . CYS A 1 94 ? 5.367 -5.734 -7.823 1.00 86.19 94 CYS A N 1
ATOM 720 C CA . CYS A 1 94 ? 5.948 -4.809 -8.804 1.00 86.19 94 CYS A CA 1
ATOM 721 C C . CYS A 1 94 ? 5.874 -5.385 -10.219 1.00 86.19 94 CYS A C 1
ATOM 723 O O . CYS A 1 94 ? 5.939 -6.599 -10.397 1.00 86.19 94 CYS A O 1
ATOM 725 N N . SER A 1 95 ? 5.816 -4.514 -11.234 1.00 82.69 95 SER A N 1
ATOM 726 C CA . SER A 1 95 ? 5.874 -4.960 -12.631 1.00 82.69 95 SER A CA 1
ATOM 727 C C . SER A 1 95 ? 7.225 -5.598 -12.980 1.00 82.69 95 SER A C 1
ATOM 729 O O . SER A 1 95 ? 8.277 -4.996 -12.751 1.00 82.69 95 SER A O 1
ATOM 731 N N . SER A 1 96 ? 7.176 -6.812 -13.530 1.00 73.69 96 SER A N 1
ATOM 732 C CA . SER A 1 96 ? 8.316 -7.620 -13.983 1.00 73.69 96 SER A CA 1
ATOM 733 C C . SER A 1 96 ? 8.605 -7.409 -15.473 1.00 73.69 96 SER A C 1
ATOM 735 O O . SER A 1 96 ? 9.767 -7.272 -15.846 1.00 73.69 96 SER A O 1
ATOM 737 N N . GLU A 1 97 ? 7.561 -7.291 -16.299 1.00 73.12 97 GLU A N 1
ATOM 738 C CA . GLU A 1 97 ? 7.668 -7.077 -17.751 1.00 73.12 97 GLU A CA 1
ATOM 739 C C . GLU A 1 97 ? 8.047 -5.629 -18.105 1.00 73.12 97 GLU A C 1
ATOM 741 O O . GLU A 1 97 ? 8.962 -5.383 -18.893 1.00 73.12 97 GLU A O 1
ATOM 746 N N . ARG A 1 98 ? 7.390 -4.631 -17.488 1.00 78.69 98 ARG A N 1
ATOM 747 C CA . ARG A 1 98 ? 7.628 -3.204 -17.767 1.00 78.69 98 ARG A CA 1
ATOM 7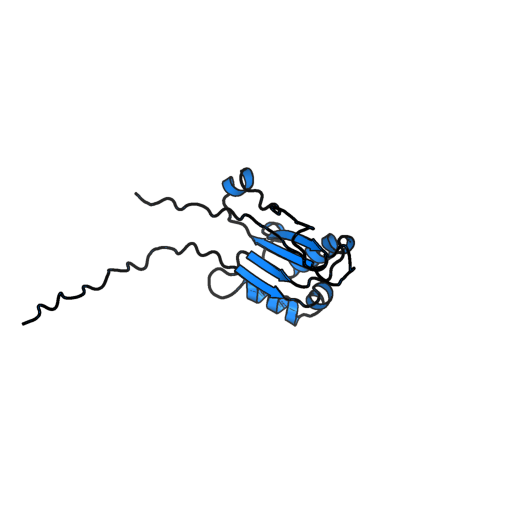48 C C . ARG A 1 98 ? 8.039 -2.454 -16.510 1.00 78.69 98 ARG A C 1
ATOM 750 O O . ARG A 1 98 ? 7.226 -2.024 -15.691 1.00 78.69 98 ARG A O 1
ATOM 757 N N . LYS A 1 99 ? 9.349 -2.242 -16.385 1.00 78.56 99 LYS A N 1
ATOM 758 C CA . LYS A 1 99 ? 9.961 -1.512 -15.269 1.00 78.56 99 LYS A CA 1
ATOM 759 C C . LYS A 1 99 ? 9.300 -0.145 -15.068 1.00 78.56 99 LYS A C 1
ATOM 761 O O . LYS A 1 99 ? 9.374 0.716 -15.937 1.00 78.56 99 LYS A O 1
ATOM 766 N N . GLY A 1 100 ? 8.726 0.070 -13.886 1.00 75.69 100 GLY A N 1
ATOM 767 C CA . GLY A 1 100 ? 8.129 1.353 -13.507 1.00 75.69 100 GLY A CA 1
ATOM 768 C C . GLY A 1 100 ? 6.782 1.670 -14.163 1.00 75.69 100 GLY A C 1
ATOM 769 O O . GLY A 1 100 ? 6.391 2.832 -14.183 1.00 75.69 100 GLY A O 1
ATOM 770 N N . TYR A 1 101 ? 6.079 0.670 -14.701 1.00 81.12 101 TYR A N 1
ATOM 771 C CA . TYR A 1 101 ? 4.777 0.867 -15.343 1.00 81.12 101 TYR A CA 1
ATOM 772 C C . TYR A 1 101 ? 3.598 0.651 -14.387 1.00 81.12 101 TYR A C 1
ATOM 774 O O . TYR A 1 101 ? 2.782 1.547 -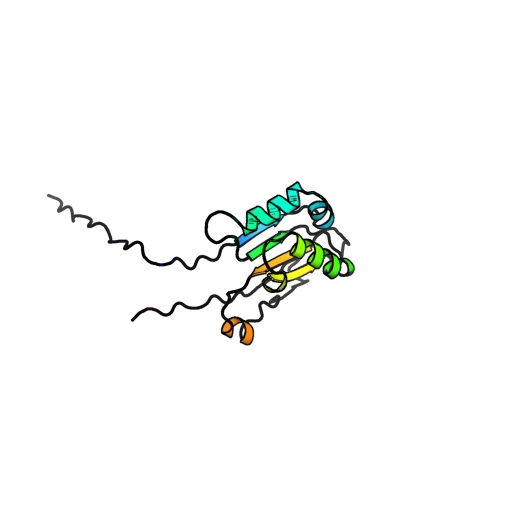14.189 1.00 81.12 101 TYR A O 1
ATOM 782 N N . ALA A 1 102 ? 3.547 -0.517 -13.749 1.00 84.38 102 ALA A N 1
ATOM 783 C CA . ALA A 1 102 ? 2.493 -0.899 -12.817 1.00 84.38 102 ALA A CA 1
ATOM 784 C C . ALA A 1 102 ? 3.061 -1.190 -11.420 1.00 84.38 102 ALA A C 1
ATOM 786 O O . ALA A 1 102 ? 4.252 -1.011 -11.150 1.00 84.38 102 ALA A O 1
ATOM 787 N N . GLY A 1 103 ? 2.192 -1.637 -10.522 1.00 88.56 103 GLY A N 1
ATOM 788 C CA . GLY A 1 103 ? 2.564 -2.108 -9.197 1.00 88.56 103 GLY A CA 1
ATOM 789 C C . GLY A 1 103 ? 1.526 -1.741 -8.153 1.00 88.56 103 GLY A C 1
ATOM 790 O O . GLY A 1 103 ? 0.858 -0.711 -8.261 1.00 88.56 103 GLY A O 1
ATOM 791 N N . VAL A 1 104 ? 1.414 -2.587 -7.139 1.00 91.94 104 VAL A N 1
ATOM 792 C CA . VAL A 1 104 ? 0.488 -2.415 -6.024 1.00 91.94 104 VAL A CA 1
ATOM 793 C C . VAL A 1 104 ? 1.214 -2.594 -4.697 1.00 91.94 104 VAL A C 1
ATOM 795 O O . VAL A 1 104 ? 2.220 -3.301 -4.603 1.00 91.94 104 VAL A O 1
ATOM 798 N N . CYS A 1 105 ? 0.698 -1.927 -3.675 1.00 92.56 105 CYS A N 1
ATOM 799 C CA . CYS A 1 105 ? 1.109 -2.081 -2.291 1.00 92.56 105 CYS A CA 1
ATOM 800 C C . CYS A 1 105 ? -0.142 -2.233 -1.438 1.00 92.56 105 CYS A C 1
ATOM 802 O O . CYS A 1 105 ? -1.160 -1.599 -1.705 1.00 92.56 105 CYS A O 1
ATOM 804 N N . THR A 1 106 ? -0.086 -3.057 -0.407 1.00 91.31 106 THR A N 1
ATOM 805 C CA . THR A 1 106 ? -1.090 -3.029 0.652 1.00 91.31 106 THR A CA 1
ATOM 806 C C . THR A 1 106 ? -0.383 -2.924 1.982 1.00 91.31 106 THR A C 1
ATOM 808 O O . THR A 1 106 ? 0.509 -3.719 2.264 1.00 91.31 106 THR A O 1
ATOM 811 N N . LEU A 1 107 ? -0.795 -1.951 2.786 1.00 90.31 107 LEU A N 1
ATOM 812 C CA . LEU A 1 107 ? -0.363 -1.762 4.156 1.00 90.31 107 LEU A CA 1
ATOM 813 C C . LEU A 1 107 ? -1.506 -2.081 5.103 1.00 90.31 107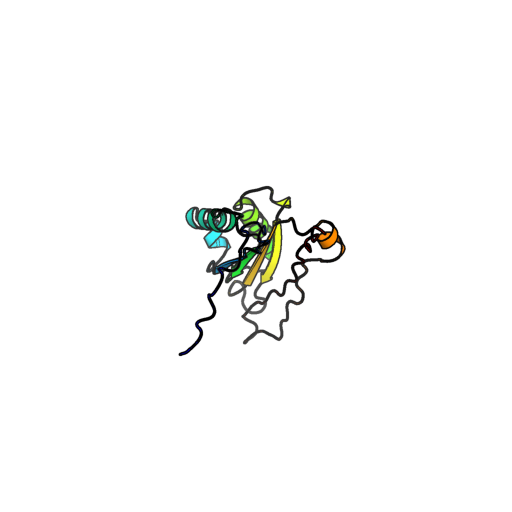 LEU A C 1
ATOM 815 O O . LEU A 1 107 ? -2.669 -1.845 4.786 1.00 90.31 107 LEU A O 1
ATOM 819 N N . TRP A 1 108 ? -1.180 -2.594 6.277 1.00 87.19 108 TRP A N 1
ATOM 820 C CA . TRP A 1 108 ? -2.157 -2.836 7.329 1.00 87.19 108 TRP A CA 1
ATOM 821 C C . TRP A 1 108 ? -1.518 -2.663 8.701 1.00 87.19 108 TRP A C 1
ATOM 823 O O . TRP A 1 108 ? -0.313 -2.874 8.856 1.00 87.19 108 TRP A O 1
ATOM 833 N N . ARG A 1 109 ? -2.332 -2.283 9.689 1.00 79.31 109 ARG A N 1
ATOM 834 C CA . ARG A 1 109 ? -1.912 -2.121 11.087 1.00 79.31 109 ARG A CA 1
ATOM 835 C C . ARG A 1 109 ? -2.497 -3.209 11.983 1.00 79.31 109 ARG A C 1
ATOM 837 O O . ARG A 1 109 ? -3.605 -3.693 11.753 1.00 79.31 109 ARG A O 1
ATOM 844 N N . THR A 1 110 ? -1.766 -3.577 13.026 1.00 62.91 110 THR A N 1
ATOM 845 C CA . THR A 1 110 ? -2.293 -4.350 14.167 1.00 62.91 110 THR A CA 1
ATOM 846 C C . THR A 1 110 ? -3.341 -3.503 14.919 1.00 62.91 110 THR A C 1
ATOM 848 O O . THR A 1 110 ? -3.133 -2.301 15.051 1.00 62.91 110 THR A O 1
ATOM 851 N N . PRO A 1 111 ? -4.493 -4.068 15.343 1.00 53.62 111 PRO A N 1
ATOM 852 C CA . PRO A 1 111 ? -4.557 -5.222 16.230 1.00 53.62 111 PRO A CA 1
ATOM 853 C C . PRO A 1 111 ? -5.405 -6.352 15.628 1.00 53.62 111 PRO A C 1
ATOM 855 O O . PRO A 1 111 ? -6.494 -6.674 16.101 1.00 53.62 111 PRO A O 1
ATOM 858 N N . PHE A 1 112 ? -4.910 -7.002 14.577 1.00 54.31 112 PHE A N 1
ATOM 859 C CA . PHE A 1 112 ? -5.320 -8.386 14.344 1.00 54.31 112 PHE A CA 1
ATOM 860 C C . PHE A 1 112 ? -4.698 -9.196 15.493 1.00 54.31 112 PHE A C 1
ATOM 862 O O . PHE A 1 112 ? -3.517 -9.006 15.768 1.00 54.31 112 PHE A O 1
ATOM 869 N N . SER A 1 113 ? -5.486 -9.976 16.243 1.00 45.88 113 SER A N 1
ATOM 870 C CA . SER A 1 113 ? -5.058 -10.548 17.536 1.00 45.88 113 SER A CA 1
ATOM 871 C C . SER A 1 113 ? -3.672 -11.215 17.478 1.00 45.88 113 SER A C 1
ATOM 873 O O . SER A 1 113 ? -3.297 -11.781 16.457 1.00 45.88 113 SER A O 1
ATOM 875 N N . ASP A 1 114 ? -2.918 -11.240 18.581 1.00 41.50 114 ASP A N 1
ATOM 876 C CA . ASP A 1 114 ? -1.635 -11.973 18.642 1.00 41.50 114 ASP A CA 1
ATOM 877 C C . ASP A 1 114 ? -1.777 -13.461 18.245 1.00 41.50 114 ASP A C 1
ATOM 879 O O . ASP A 1 114 ? -0.851 -14.082 17.719 1.00 41.50 114 ASP A O 1
ATOM 883 N N . ALA A 1 115 ? -2.975 -14.034 18.412 1.00 41.31 115 ALA A N 1
ATOM 884 C CA . ALA A 1 115 ? -3.329 -15.353 17.887 1.00 41.31 115 ALA A CA 1
ATOM 885 C C . ALA A 1 115 ? -3.475 -15.375 16.348 1.00 41.31 115 ALA A C 1
ATOM 887 O O . ALA A 1 115 ? -3.057 -16.341 15.707 1.00 41.31 115 ALA A O 1
ATOM 888 N N . ALA A 1 116 ? -3.997 -14.306 15.736 1.00 42.06 116 ALA A N 1
ATOM 889 C CA . ALA A 1 116 ? -3.951 -14.097 14.290 1.00 42.06 116 ALA A CA 1
ATOM 890 C C . ALA A 1 116 ? -2.508 -13.938 13.783 1.00 42.06 116 ALA A C 1
ATOM 892 O O . ALA A 1 116 ? -2.211 -14.401 12.693 1.00 42.06 116 ALA A O 1
ATOM 893 N N . LEU A 1 117 ? -1.569 -13.410 14.572 1.00 41.66 117 LEU A N 1
ATOM 894 C CA . LEU A 1 117 ? -0.156 -13.341 14.170 1.00 41.66 117 LEU A CA 1
ATOM 895 C C . LEU A 1 117 ? 0.552 -14.713 14.159 1.00 41.66 117 LEU A C 1
ATOM 897 O O . LEU A 1 117 ? 1.475 -14.908 13.371 1.00 41.66 117 LEU A O 1
ATOM 901 N N . ARG A 1 118 ? 0.109 -15.686 14.975 1.00 38.03 118 ARG A N 1
ATOM 902 C CA . ARG A 1 118 ? 0.679 -17.054 15.023 1.00 38.03 118 ARG A CA 1
ATOM 903 C C . ARG A 1 118 ? 0.044 -18.048 14.040 1.00 38.03 118 ARG A C 1
ATOM 905 O O . ARG A 1 118 ? 0.656 -19.073 13.752 1.00 38.03 118 ARG A O 1
ATOM 912 N N . TRP A 1 119 ? -1.155 -17.758 13.526 1.00 37.47 119 TRP A N 1
ATOM 913 C CA . TRP A 1 119 ? -1.901 -18.648 12.614 1.00 37.47 119 TRP A CA 1
ATOM 914 C C . TRP A 1 119 ? -2.319 -18.007 11.287 1.00 37.47 119 TRP A C 1
ATOM 916 O O . TRP A 1 119 ? -2.702 -18.703 10.350 1.00 37.47 119 TRP A O 1
ATOM 926 N N . CYS A 1 120 ? -2.264 -16.686 11.179 1.00 37.19 120 CYS A N 1
ATOM 927 C CA . CYS A 1 120 ? -2.669 -15.926 10.006 1.00 37.19 120 CYS A CA 1
ATOM 928 C C . CYS A 1 120 ? -1.546 -14.964 9.641 1.00 37.19 120 CYS A C 1
ATOM 930 O O . CYS A 1 120 ? -1.606 -13.756 9.862 1.00 37.19 120 CYS A O 1
ATOM 932 N N . GLY A 1 121 ? -0.514 -15.533 9.018 1.00 42.31 121 GLY A N 1
ATOM 933 C CA . GLY A 1 121 ? 0.338 -14.746 8.152 1.00 42.31 121 GLY A CA 1
ATOM 934 C C . GLY A 1 121 ? -0.566 -14.026 7.158 1.00 42.31 121 GLY A C 1
ATOM 935 O O . GLY A 1 121 ? -1.184 -14.668 6.309 1.00 42.31 121 GLY A O 1
ATOM 936 N N . CYS A 1 122 ? -0.662 -12.700 7.270 1.00 44.56 122 CYS A N 1
ATOM 937 C CA . CYS A 1 122 ? -1.034 -11.851 6.143 1.00 44.56 122 CYS A CA 1
ATOM 938 C C . CYS A 1 122 ? 0.102 -11.960 5.129 1.00 44.56 122 CYS A C 1
ATOM 940 O O . CYS A 1 122 ? 0.951 -11.085 4.996 1.00 44.56 122 CYS A O 1
ATOM 942 N N . LEU A 1 123 ? 0.168 -13.133 4.519 1.00 49.47 123 LEU A N 1
ATOM 943 C CA . LEU A 1 123 ? 1.049 -13.481 3.441 1.00 49.47 123 LEU A CA 1
ATOM 944 C C . LEU A 1 123 ? 0.255 -13.203 2.168 1.00 49.47 123 LEU A C 1
ATOM 946 O O . LEU A 1 123 ? -0.957 -13.464 2.146 1.00 49.47 123 LEU A O 1
ATOM 950 N N . PRO A 1 124 ? 0.894 -12.671 1.120 1.00 49.19 124 PRO A N 1
ATOM 951 C CA . PRO A 1 124 ? 0.296 -12.711 -0.201 1.00 49.19 124 PRO A CA 1
ATOM 952 C C . PRO A 1 124 ? -0.114 -14.164 -0.490 1.00 49.19 124 PRO A C 1
ATOM 954 O O . PRO A 1 124 ? 0.726 -15.060 -0.496 1.00 49.19 124 PRO A O 1
ATOM 957 N N . LEU A 1 125 ? -1.420 -14.400 -0.642 1.00 49.19 125 LEU A N 1
ATOM 958 C CA . LEU A 1 125 ? -2.021 -15.717 -0.868 1.00 49.19 125 LEU A CA 1
ATOM 959 C C . LEU A 1 125 ? -1.489 -16.316 -2.175 1.00 49.19 125 LEU A C 1
ATOM 961 O O . LEU A 1 125 ? -1.218 -17.508 -2.264 1.00 49.19 125 LEU A O 1
ATOM 965 N N . SER A 1 126 ? -1.319 -15.438 -3.161 1.00 53.75 126 SER A N 1
ATOM 966 C CA . SER A 1 126 ? -0.586 -15.639 -4.399 1.00 53.75 126 SER A CA 1
ATOM 967 C C . SER A 1 126 ? -0.291 -14.266 -5.013 1.00 53.75 126 SER A C 1
ATOM 969 O O . SER A 1 126 ? -1.100 -13.337 -4.908 1.00 53.75 126 SER A O 1
ATOM 971 N N . VAL A 1 127 ? 0.881 -14.136 -5.633 1.00 54.31 127 VAL A N 1
ATOM 972 C CA . VAL A 1 127 ? 1.083 -13.222 -6.761 1.00 54.31 127 VAL A CA 1
ATOM 973 C C . VAL A 1 127 ? 0.989 -14.142 -7.964 1.00 54.31 127 VAL A C 1
ATOM 975 O O . VAL A 1 127 ? 1.883 -14.953 -8.179 1.00 54.31 127 VAL A O 1
ATOM 978 N N . ASP A 1 128 ? -0.170 -14.154 -8.611 1.00 52.47 128 ASP A N 1
ATOM 979 C CA . ASP A 1 128 ? -0.411 -15.055 -9.729 1.00 52.47 128 ASP A CA 1
ATOM 980 C C . ASP A 1 128 ? -0.068 -14.334 -11.032 1.00 52.47 128 ASP A C 1
ATOM 982 O O . ASP A 1 128 ? -0.828 -13.481 -11.493 1.00 52.47 128 ASP A O 1
ATOM 986 N N . ASP A 1 129 ? 1.096 -14.669 -11.588 1.00 53.22 129 ASP A N 1
ATOM 987 C CA . ASP A 1 129 ? 1.594 -14.113 -12.848 1.00 53.22 129 ASP A CA 1
ATOM 988 C C . ASP A 1 129 ? 0.700 -14.504 -14.052 1.00 53.22 129 ASP A C 1
ATOM 990 O O . ASP A 1 129 ? 0.807 -13.896 -15.120 1.00 53.22 129 ASP A O 1
ATOM 994 N N . GLU A 1 130 ? -0.190 -15.500 -13.906 1.00 54.47 130 GLU A N 1
ATOM 995 C CA . GLU A 1 130 ? -1.100 -15.967 -14.964 1.00 54.47 130 GLU A CA 1
ATOM 996 C C . GLU A 1 130 ? -2.436 -15.209 -14.996 1.00 54.47 130 GLU A C 1
ATOM 998 O O . GLU A 1 130 ? -3.068 -15.122 -16.050 1.00 54.47 130 GLU A O 1
ATOM 1003 N N . HIS A 1 131 ? -2.855 -14.593 -13.884 1.00 52.38 131 HIS A N 1
ATOM 1004 C CA . HIS A 1 131 ? -4.100 -13.809 -13.797 1.00 52.38 131 HIS A CA 1
ATOM 1005 C C . HIS A 1 131 ? -3.975 -12.381 -14.370 1.00 52.38 131 HIS A C 1
ATOM 1007 O O . HIS A 1 131 ? -4.831 -11.519 -14.147 1.00 52.38 131 HIS A O 1
ATOM 1013 N N . GLU A 1 132 ? -2.916 -12.109 -15.130 1.00 55.12 132 GLU A N 1
ATOM 1014 C CA . GLU A 1 132 ? -2.586 -10.787 -15.642 1.00 55.12 132 GLU A CA 1
ATOM 1015 C C . GLU A 1 132 ? -2.986 -10.634 -17.119 1.00 55.12 132 GLU A C 1
ATOM 1017 O O . GLU A 1 132 ? -2.466 -11.320 -18.000 1.00 55.12 132 GLU A O 1
ATOM 1022 N N . ALA A 1 133 ? -3.843 -9.656 -17.436 1.00 49.97 133 ALA A N 1
ATOM 1023 C CA . ALA A 1 133 ? -4.018 -9.219 -18.820 1.00 49.97 133 ALA A CA 1
ATOM 1024 C C . ALA A 1 133 ? -2.672 -8.681 -19.347 1.00 49.97 133 ALA A C 1
ATOM 1026 O O . ALA A 1 133 ? -2.212 -7.615 -18.936 1.00 49.97 133 ALA A O 1
ATOM 1027 N N . GLY A 1 134 ? -2.005 -9.457 -20.205 1.00 55.28 134 GLY A N 1
ATOM 1028 C CA . GLY A 1 134 ? -0.736 -9.079 -20.833 1.00 55.28 134 GLY A CA 1
ATOM 1029 C C . GLY A 1 134 ? 0.473 -8.995 -19.894 1.00 55.28 134 GLY A C 1
ATOM 1030 O O . GLY A 1 134 ? 1.458 -8.370 -20.270 1.00 55.28 134 GLY A O 1
ATOM 1031 N N . ARG A 1 135 ? 0.422 -9.597 -18.695 1.00 58.47 135 ARG A N 1
ATOM 1032 C CA . ARG A 1 135 ? 1.504 -9.560 -17.684 1.00 58.47 135 ARG A CA 1
ATOM 1033 C C . ARG A 1 135 ? 1.866 -8.166 -17.122 1.00 58.47 135 ARG A C 1
ATOM 1035 O O . ARG A 1 135 ? 2.945 -7.941 -16.552 1.00 58.47 135 ARG A O 1
ATOM 1042 N N . GLU A 1 136 ? 0.959 -7.198 -17.282 1.00 58.94 136 GLU A N 1
ATOM 1043 C CA . GLU A 1 136 ? 1.162 -5.804 -16.863 1.00 58.94 136 GLU A CA 1
ATOM 1044 C C . GLU A 1 136 ? 0.411 -5.424 -15.577 1.00 58.94 136 GLU A C 1
ATOM 1046 O O . GLU A 1 136 ? 0.908 -4.604 -14.803 1.00 58.94 136 GLU A O 1
ATOM 1051 N N . GLY A 1 137 ? -0.770 -5.998 -15.326 1.00 57.69 137 GLY A N 1
ATOM 1052 C CA . GLY A 1 137 ? -1.546 -5.746 -14.102 1.00 57.69 137 GLY A CA 1
ATOM 1053 C C . GLY A 1 137 ? -0.941 -6.470 -12.903 1.00 57.69 137 GLY A C 1
ATOM 1054 O O . GLY A 1 137 ? -0.401 -7.540 -13.087 1.00 57.69 137 GLY A O 1
ATOM 1055 N N . ARG A 1 138 ? -0.988 -5.926 -11.679 1.00 71.25 138 ARG A N 1
ATOM 1056 C CA . ARG A 1 138 ? -0.450 -6.608 -10.482 1.00 71.25 138 ARG A CA 1
ATOM 1057 C C . ARG A 1 138 ? -1.543 -6.837 -9.454 1.00 71.25 138 ARG A C 1
ATOM 1059 O O . ARG A 1 138 ? -2.253 -5.899 -9.094 1.00 71.25 138 ARG A O 1
ATOM 1066 N N . VAL A 1 139 ? -1.640 -8.071 -8.967 1.00 68.62 139 VAL A N 1
ATOM 1067 C CA . VAL A 1 139 ? -2.622 -8.486 -7.960 1.00 68.62 139 VAL A CA 1
ATOM 1068 C C . VAL A 1 139 ? -1.903 -8.843 -6.662 1.00 68.62 139 VAL A C 1
ATOM 1070 O O . VAL A 1 139 ? -0.838 -9.459 -6.667 1.00 68.62 139 VAL A O 1
ATOM 1073 N N . LEU A 1 140 ? -2.493 -8.436 -5.539 1.00 70.44 140 LEU A N 1
ATOM 1074 C CA . LEU A 1 140 ? -2.130 -8.900 -4.204 1.00 70.44 140 LEU A CA 1
ATOM 1075 C C . LEU A 1 140 ? -3.371 -9.519 -3.572 1.00 70.44 140 LEU A C 1
ATOM 1077 O O . LEU A 1 140 ? -4.317 -8.810 -3.234 1.00 70.44 140 LEU A O 1
ATOM 1081 N N . ASN A 1 141 ? -3.355 -10.836 -3.396 1.00 68.75 141 ASN A N 1
ATOM 1082 C CA . ASN A 1 141 ? -4.365 -11.519 -2.599 1.00 68.75 141 ASN A CA 1
ATOM 1083 C C . ASN A 1 141 ? -3.906 -11.538 -1.146 1.00 68.75 141 ASN A C 1
ATOM 1085 O O . ASN A 1 141 ? -2.835 -12.055 -0.856 1.00 68.75 141 ASN A O 1
ATOM 1089 N N . LEU A 1 142 ? -4.693 -10.998 -0.219 1.00 69.75 142 LEU A N 1
ATOM 1090 C CA . LEU A 1 142 ? -4.351 -10.981 1.204 1.00 69.75 142 LEU A CA 1
ATOM 1091 C C . LEU A 1 142 ? -5.491 -11.572 2.022 1.00 69.75 142 LEU A C 1
ATOM 1093 O O . LEU A 1 142 ? -6.660 -11.261 1.801 1.00 69.75 142 LEU A O 1
ATOM 1097 N N . LYS A 1 143 ? -5.140 -12.407 3.001 1.00 71.25 143 LYS A N 1
ATOM 1098 C CA . LYS A 1 143 ? -6.087 -12.942 3.980 1.00 71.25 143 LYS A CA 1
ATOM 1099 C C . LYS A 1 143 ? -5.848 -12.282 5.330 1.00 71.25 143 LYS A C 1
ATOM 1101 O O . LYS A 1 143 ? -4.907 -12.626 6.037 1.00 71.25 143 LYS A O 1
ATOM 1106 N N . LEU A 1 144 ? -6.731 -11.356 5.684 1.00 68.81 144 LEU A N 1
ATOM 1107 C CA . LEU A 1 144 ? -6.725 -10.670 6.973 1.00 68.81 144 LEU A CA 1
ATOM 1108 C C . LEU A 1 144 ? -7.641 -11.422 7.942 1.00 68.81 144 LEU A C 1
ATOM 1110 O O . LEU A 1 144 ? -8.839 -11.567 7.693 1.00 68.81 144 LEU A O 1
ATOM 1114 N N . ALA A 1 145 ? -7.086 -11.926 9.041 1.00 64.94 145 ALA A N 1
ATOM 1115 C CA . ALA A 1 145 ? -7.879 -12.585 10.069 1.00 64.94 145 ALA A CA 1
ATOM 1116 C C . ALA A 1 145 ? -8.449 -11.560 11.047 1.00 64.94 145 ALA A C 1
ATOM 1118 O O . ALA A 1 145 ? -7.715 -10.861 11.738 1.00 64.94 145 ALA A O 1
ATOM 1119 N N . LEU A 1 146 ? -9.775 -11.496 11.120 1.00 66.88 146 LEU A N 1
ATOM 1120 C CA . LEU A 1 146 ? -10.485 -10.637 12.060 1.00 66.88 146 LEU A CA 1
ATOM 1121 C C . LEU A 1 146 ? -10.701 -11.393 13.373 1.00 66.88 146 LEU A C 1
ATOM 1123 O O . LEU A 1 146 ? -11.144 -12.545 13.365 1.00 66.88 146 LEU A O 1
ATOM 1127 N N . ALA A 1 147 ? -10.411 -10.752 14.507 1.00 62.22 147 ALA A N 1
ATOM 1128 C CA . ALA A 1 147 ? -10.699 -11.333 15.813 1.00 62.22 147 ALA A CA 1
ATOM 1129 C C . ALA A 1 147 ? -12.214 -11.574 15.947 1.00 62.22 147 ALA A C 1
ATOM 1131 O O . ALA A 1 147 ? -13.015 -10.635 15.855 1.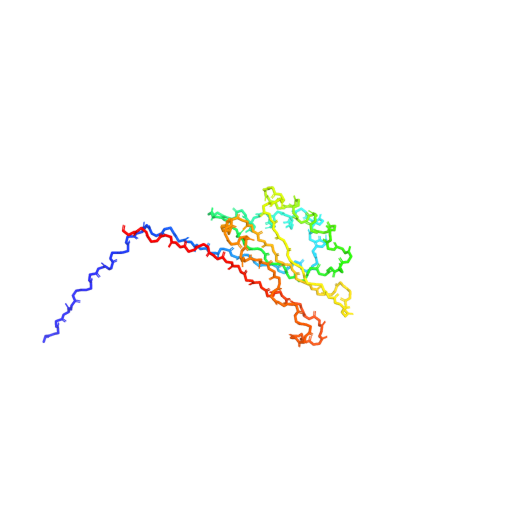00 62.22 147 ALA A O 1
ATOM 1132 N N . ARG A 1 148 ? -12.614 -12.837 16.166 1.00 55.16 148 ARG A N 1
ATOM 1133 C CA . ARG A 1 148 ? -14.003 -13.176 16.503 1.00 55.16 148 ARG A CA 1
ATOM 1134 C C . ARG A 1 148 ? -14.396 -12.444 17.777 1.00 55.16 148 ARG A C 1
ATOM 1136 O O . ARG A 1 148 ? -13.579 -12.251 18.673 1.00 55.16 148 ARG A O 1
ATOM 1143 N N . GLY A 1 149 ? -15.640 -11.992 17.827 1.00 53.09 149 GLY A N 1
ATOM 1144 C CA . GLY A 1 149 ? -16.165 -11.452 19.063 1.00 53.09 149 GLY A CA 1
ATOM 1145 C C . GLY A 1 149 ? -16.524 -12.532 20.028 1.00 53.09 149 GLY A C 1
ATOM 1146 O O . GLY A 1 149 ? -17.301 -13.414 19.670 1.00 53.09 149 GLY A O 1
ATOM 1147 N N . ASP A 1 150 ? -15.971 -12.424 21.232 1.00 50.12 150 ASP A N 1
ATOM 1148 C CA . ASP A 1 150 ? -16.589 -12.993 22.410 1.00 50.12 150 ASP A CA 1
ATOM 1149 C C . ASP A 1 150 ? -18.023 -12.472 22.411 1.00 50.12 150 ASP A C 1
ATOM 1151 O O . ASP A 1 150 ? -18.278 -11.268 22.486 1.00 50.12 150 ASP A O 1
ATOM 1155 N N . ARG A 1 151 ? -18.964 -13.383 22.161 1.00 42.28 151 ARG A N 1
ATOM 1156 C CA . ARG A 1 151 ? -20.354 -13.113 22.484 1.00 42.28 151 ARG A CA 1
ATOM 1157 C C . ARG A 1 151 ? -20.364 -13.107 24.003 1.00 42.28 151 ARG A C 1
ATOM 1159 O O . ARG A 1 151 ? -20.103 -14.155 24.586 1.00 42.28 151 ARG A O 1
ATOM 1166 N N . GLU A 1 152 ? -20.594 -11.953 24.620 1.00 44.19 152 GLU A N 1
ATOM 1167 C CA . GLU A 1 152 ? -21.061 -11.943 26.005 1.00 44.19 152 GLU A CA 1
ATOM 1168 C C . GLU A 1 152 ? -22.315 -12.826 26.041 1.00 44.19 152 GLU A C 1
ATOM 1170 O O . GLU A 1 152 ? -23.310 -12.538 25.371 1.00 44.19 152 GLU A O 1
ATOM 1175 N N . THR A 1 153 ? -22.177 -13.985 26.685 1.00 39.50 153 THR A N 1
ATOM 1176 C CA . THR A 1 153 ? -23.259 -14.916 27.022 1.00 39.50 153 THR A CA 1
ATOM 1177 C C . THR A 1 153 ? -23.996 -14.432 28.248 1.00 39.50 153 THR A C 1
ATOM 1179 O O . THR A 1 153 ? -23.286 -14.042 29.203 1.00 39.50 153 THR A O 1
#

Sequence (153 aa):
AQDVIPRSETPCTRSASKRALTVATWNVAGLRGALGRPEARETLRQLVLNEGEGASVLMLQETKLQTKHVAEVEAQLLDALPGDRREWRAAWSCSSERKGYAGVCTLWRTPFSDAALRWCGCLPLSVDDEHEAGREGRVLNLKLALARGDRET

Secondary structure (DSSP, 8-state):
-------PPP---S--------EEEEE-SSHHHHHHSHHHHHHHHHHHH-TTT--SEEEEE-----GGGHHHHHHHHHHHSSS-GGGEEEEEEE-SSSTTT-EEEEEEES-S-HHHHHH----BS---TTSSGGGT-----B-PPPPPP----